Protein AF-A0A439U2Y3-F1 (afdb_monomer_lite)

pLDDT: mean 81.72, std 17.44, range [38.12, 98.19]

Radius of gyration: 26.39 Å; chains: 1; bounding box: 68×28×81 Å

Foldseek 3Di:
DVVVVVVVVVVVVVVVVVVVVVVVVVVVVVVVVVVVVVVVVVVVVVVVVVVVLVVVCVVCVVVVNNVPHDDPVVVLLVVLDDDDDDDDPDDDPVVVVVVVLVVQVSDACRPPHPDHDDPDDDVPDPDPPDPPPDDDDDDD

Secondary structure (DSSP, 8-state):
-HHHHHHHHHHHHHHHHHHHHHHHHHHHHHHHHHHHHHHHHHHHHHHHHHHHHHHHHHHHHHHT-GGG---HHHHHHHHT-SPPPPPPS---HHHHHHHHHHHHHHSTTSTT-SSPPTTPPPTT----------------

Sequence (140 aa):
EAARSEARAD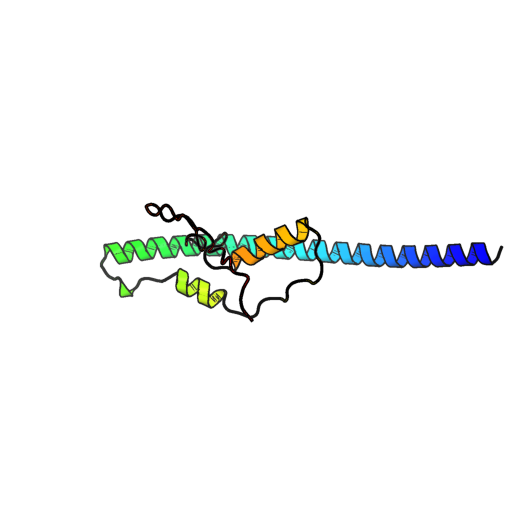IAVLGDEIKAKAALLGERWRSARRLVQLLRQELFEADALARTVATANGLFDAAGVAELKINLTTTRRAAMAGPRAAAPARLSRPALQADRLLLSFLSPGGALDPRPALGAPVDGVKSKFIPAITPFGERG

Structure (mmCIF, N/CA/C/O backbone):
data_AF-A0A439U2Y3-F1
#
_entry.id   AF-A0A439U2Y3-F1
#
loop_
_atom_site.group_PDB
_atom_site.id
_atom_site.type_symbol
_atom_site.label_atom_id
_atom_site.label_alt_id
_atom_site.label_comp_id
_atom_site.label_asym_id
_atom_site.label_entity_id
_atom_site.label_seq_id
_atom_site.pdbx_PDB_ins_code
_atom_site.Cartn_x
_atom_site.Cartn_y
_atom_site.Cartn_z
_atom_site.occupancy
_atom_site.B_iso_or_equiv
_atom_site.auth_seq_id
_atom_site.auth_comp_id
_atom_site.auth_asym_id
_atom_site.auth_atom_id
_atom_site.pdbx_PDB_model_num
ATOM 1 N N . GLU A 1 1 ? 29.593 0.440 -49.651 1.00 68.81 1 GLU A N 1
ATOM 2 C CA . GLU A 1 1 ? 28.114 0.506 -49.687 1.00 68.81 1 GLU A CA 1
ATOM 3 C C . GLU A 1 1 ? 27.471 -0.527 -48.761 1.00 68.81 1 GLU A C 1
ATOM 5 O O . GLU A 1 1 ? 26.703 -0.126 -47.896 1.00 68.81 1 GLU A O 1
ATOM 10 N N . ALA A 1 2 ? 27.896 -1.799 -48.819 1.00 73.75 2 ALA A N 1
ATOM 11 C CA . ALA A 1 2 ? 27.460 -2.874 -47.912 1.00 73.75 2 ALA A CA 1
ATOM 12 C C . ALA A 1 2 ? 27.537 -2.525 -46.407 1.00 73.75 2 ALA A C 1
ATOM 14 O O . ALA A 1 2 ? 26.517 -2.572 -45.731 1.00 73.75 2 ALA A O 1
ATOM 15 N N . ALA 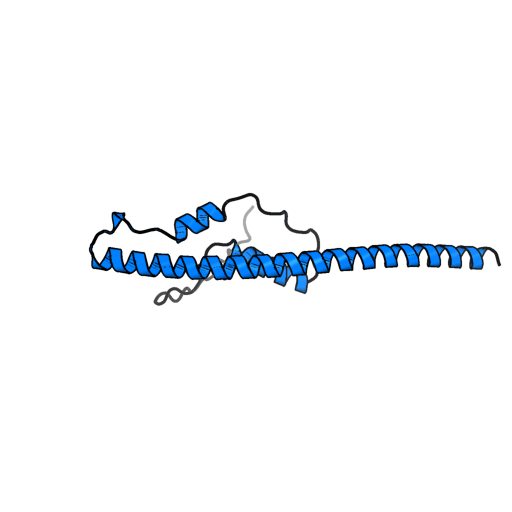A 1 3 ? 28.681 -2.038 -45.906 1.00 74.00 3 ALA A N 1
ATOM 16 C CA . ALA A 1 3 ? 28.841 -1.677 -44.485 1.00 74.00 3 ALA A CA 1
ATOM 17 C C . ALA A 1 3 ? 27.890 -0.557 -43.999 1.00 74.00 3 ALA A C 1
ATOM 19 O O . ALA A 1 3 ? 27.503 -0.512 -42.837 1.00 74.00 3 ALA A O 1
ATOM 20 N N . ARG A 1 4 ? 27.476 0.360 -44.890 1.00 76.12 4 ARG A N 1
ATOM 21 C CA . ARG A 1 4 ? 26.475 1.394 -44.558 1.00 76.12 4 ARG A CA 1
ATOM 22 C C . ARG A 1 4 ? 25.054 0.827 -44.550 1.00 76.12 4 ARG A C 1
ATOM 24 O O . ARG A 1 4 ? 24.206 1.357 -43.842 1.00 76.12 4 ARG A O 1
ATOM 31 N N . SER A 1 5 ? 24.791 -0.204 -45.352 1.00 75.56 5 SER A N 1
ATOM 32 C CA . SER A 1 5 ? 23.510 -0.914 -45.370 1.00 75.56 5 SER A CA 1
ATOM 33 C C . SER A 1 5 ? 23.339 -1.780 -44.123 1.00 75.56 5 SER A C 1
ATOM 35 O O . SER A 1 5 ? 22.271 -1.767 -43.523 1.00 75.56 5 SER A O 1
ATOM 37 N N . GLU A 1 6 ? 24.400 -2.467 -43.705 1.00 78.44 6 GLU A N 1
ATOM 38 C CA . GLU A 1 6 ? 24.446 -3.271 -42.479 1.00 78.44 6 GLU A CA 1
ATOM 39 C C . GLU A 1 6 ? 24.212 -2.402 -41.235 1.00 78.44 6 GLU A C 1
ATOM 41 O O . GLU A 1 6 ? 23.253 -2.622 -40.504 1.00 78.44 6 GLU A O 1
ATOM 46 N N . ALA A 1 7 ? 24.949 -1.293 -41.099 1.00 86.06 7 ALA A N 1
ATOM 47 C CA . ALA A 1 7 ? 24.745 -0.353 -39.994 1.00 86.06 7 ALA A CA 1
ATOM 48 C C . ALA A 1 7 ? 23.317 0.233 -39.937 1.00 86.06 7 ALA A C 1
ATOM 50 O O . ALA A 1 7 ? 22.798 0.526 -38.862 1.00 86.06 7 ALA A O 1
ATOM 51 N N . ARG A 1 8 ? 22.653 0.420 -41.088 1.00 86.50 8 ARG A N 1
ATOM 52 C CA . ARG A 1 8 ? 21.248 0.865 -41.134 1.00 86.50 8 ARG A CA 1
ATOM 53 C C . ARG A 1 8 ? 20.283 -0.227 -40.677 1.00 86.50 8 ARG A C 1
ATOM 55 O O . ARG A 1 8 ? 19.297 0.101 -40.019 1.00 86.50 8 ARG A O 1
ATOM 62 N N . ALA A 1 9 ? 20.554 -1.485 -41.017 1.00 88.94 9 ALA A N 1
ATOM 63 C CA . ALA A 1 9 ? 19.757 -2.620 -40.567 1.00 88.94 9 ALA A CA 1
ATOM 64 C C . ALA A 1 9 ? 19.857 -2.791 -39.042 1.00 88.94 9 ALA A C 1
ATOM 66 O O . ALA A 1 9 ? 18.826 -2.897 -38.381 1.00 88.94 9 ALA A O 1
ATOM 67 N N . ASP A 1 10 ? 21.060 -2.684 -38.475 1.00 91.44 10 ASP A N 1
ATOM 68 C CA . ASP A 1 10 ? 21.276 -2.769 -37.023 1.00 91.44 10 ASP A CA 1
ATOM 69 C C . ASP A 1 10 ? 20.527 -1.667 -36.260 1.00 91.44 10 ASP A C 1
ATOM 71 O O . ASP A 1 10 ? 19.889 -1.915 -35.235 1.00 91.44 10 ASP A O 1
ATOM 75 N N . ILE A 1 11 ? 20.540 -0.438 -36.789 1.00 92.69 11 ILE A N 1
ATOM 76 C CA . ILE A 1 11 ? 19.787 0.686 -36.213 1.00 92.69 11 ILE A CA 1
ATOM 77 C C . ILE A 1 11 ? 18.276 0.436 -36.279 1.00 92.69 11 ILE A C 1
ATOM 79 O O . ILE A 1 11 ? 17.560 0.785 -35.338 1.00 92.69 11 ILE A O 1
ATOM 83 N N . ALA A 1 12 ? 17.775 -0.158 -37.366 1.00 93.25 12 ALA A N 1
ATOM 84 C CA . ALA A 1 12 ? 16.357 -0.485 -37.494 1.00 93.25 12 ALA A CA 1
ATOM 85 C C . ALA A 1 12 ? 15.927 -1.531 -36.453 1.00 93.25 12 ALA A C 1
ATOM 87 O O . ALA A 1 12 ? 14.930 -1.318 -35.760 1.00 93.25 12 ALA A O 1
ATOM 88 N N . VAL A 1 13 ? 16.724 -2.591 -36.271 1.00 95.25 13 VAL A N 1
ATOM 89 C CA . VAL A 1 13 ? 16.490 -3.623 -35.246 1.00 95.25 13 VAL A CA 1
ATOM 90 C C . VAL A 1 13 ? 16.492 -3.008 -33.846 1.00 95.25 13 VAL A C 1
ATOM 92 O O . VAL A 1 13 ? 15.545 -3.208 -33.084 1.00 95.25 13 VAL A O 1
ATOM 95 N N . LEU A 1 14 ? 17.491 -2.177 -33.526 1.00 95.88 14 LEU A N 1
ATOM 96 C CA . LEU A 1 14 ? 17.536 -1.451 -32.256 1.00 95.88 14 LEU A CA 1
ATOM 97 C C . LEU A 1 14 ? 16.291 -0.571 -32.062 1.00 95.88 14 LEU A C 1
ATOM 99 O O . LEU A 1 14 ? 15.726 -0.513 -30.969 1.00 95.88 14 LEU A O 1
ATOM 103 N N . GLY A 1 15 ? 15.842 0.109 -33.118 1.00 95.38 15 GLY A N 1
ATOM 104 C CA . GLY A 1 15 ? 14.632 0.923 -33.096 1.00 95.38 15 GLY A CA 1
ATOM 105 C C . GLY A 1 15 ? 13.392 0.115 -32.715 1.00 95.38 15 GLY A C 1
ATOM 106 O O . GLY A 1 15 ? 12.607 0.555 -31.871 1.00 95.38 15 GLY A O 1
ATOM 107 N N . ASP A 1 16 ? 13.227 -1.074 -33.286 1.00 96.50 16 ASP A N 1
ATOM 108 C CA . ASP A 1 16 ? 12.085 -1.943 -33.003 1.00 96.50 16 ASP A CA 1
ATOM 109 C C . ASP A 1 16 ? 12.152 -2.559 -31.599 1.00 96.50 16 ASP A C 1
ATOM 111 O O . ASP A 1 16 ? 11.139 -2.588 -30.892 1.00 96.50 16 ASP A O 1
ATOM 115 N N . GLU A 1 17 ? 13.344 -2.924 -31.119 1.00 97.12 17 GLU A N 1
ATOM 116 C CA . GLU A 1 17 ? 13.538 -3.331 -29.724 1.00 97.12 17 GLU A CA 1
ATOM 117 C C . GLU A 1 17 ? 13.155 -2.224 -28.734 1.00 97.12 17 GLU A C 1
ATOM 119 O O . GLU A 1 17 ? 12.504 -2.478 -27.714 1.00 97.12 17 GLU A O 1
ATOM 124 N N . ILE A 1 18 ? 13.553 -0.979 -29.010 1.00 97.50 18 ILE A N 1
ATOM 125 C CA . ILE A 1 18 ? 13.232 0.164 -28.151 1.00 97.50 18 ILE A CA 1
ATOM 126 C C . ILE A 1 18 ? 11.730 0.459 -28.178 1.00 97.50 18 ILE A C 1
ATOM 128 O O . ILE A 1 18 ? 11.151 0.713 -27.118 1.00 97.50 18 ILE A O 1
ATOM 132 N N . LYS A 1 19 ? 11.064 0.350 -29.336 1.00 97.06 19 LYS A N 1
ATOM 133 C CA . LYS A 1 19 ? 9.595 0.455 -29.422 1.00 97.06 19 LYS A CA 1
ATOM 134 C C . LYS A 1 19 ? 8.906 -0.618 -28.580 1.00 97.06 19 LYS A C 1
ATOM 136 O O . LYS A 1 19 ? 7.988 -0.293 -27.827 1.00 97.06 19 LYS A O 1
ATOM 141 N N . ALA A 1 20 ? 9.365 -1.868 -28.648 1.00 97.31 20 ALA A N 1
ATOM 142 C CA . ALA A 1 20 ? 8.814 -2.955 -27.842 1.00 97.31 20 ALA A CA 1
ATOM 143 C C . ALA A 1 20 ? 8.994 -2.694 -26.334 1.00 97.31 20 ALA A C 1
ATOM 145 O O . ALA A 1 20 ? 8.050 -2.838 -25.552 1.00 97.31 20 ALA A O 1
ATOM 146 N N . LYS A 1 21 ? 10.178 -2.221 -25.917 1.00 97.50 21 LYS A N 1
ATOM 147 C CA . LYS A 1 21 ? 10.446 -1.815 -24.524 1.00 97.50 21 LYS A CA 1
ATOM 148 C C . LYS A 1 21 ? 9.560 -0.644 -24.083 1.00 97.50 21 LYS A C 1
ATOM 150 O O . LYS A 1 21 ? 9.066 -0.652 -22.956 1.00 97.50 21 LYS A O 1
ATOM 155 N N . ALA A 1 22 ? 9.313 0.334 -24.954 1.00 97.44 22 ALA A N 1
ATOM 156 C CA . ALA A 1 22 ? 8.426 1.463 -24.671 1.00 97.44 22 ALA A CA 1
ATOM 157 C C . ALA A 1 22 ? 6.959 1.026 -24.514 1.00 97.44 22 ALA A C 1
ATOM 159 O O . ALA A 1 22 ? 6.279 1.473 -23.588 1.00 97.44 22 ALA A O 1
ATOM 160 N N . ALA A 1 23 ? 6.482 0.105 -25.356 1.00 97.75 23 ALA A N 1
ATOM 161 C CA . ALA A 1 23 ? 5.149 -0.478 -25.218 1.00 97.75 23 ALA A CA 1
ATOM 162 C C . ALA A 1 23 ? 5.000 -1.210 -23.873 1.00 97.75 23 ALA A C 1
ATOM 164 O O . ALA A 1 23 ? 4.043 -0.969 -23.133 1.00 97.75 23 ALA A O 1
ATOM 165 N N . LEU A 1 24 ? 5.999 -2.021 -23.505 1.00 97.94 24 LEU A N 1
ATOM 166 C CA . LEU A 1 24 ? 6.035 -2.700 -22.211 1.00 97.94 24 LEU A CA 1
ATOM 167 C C . LEU A 1 24 ? 6.049 -1.705 -21.039 1.00 97.94 24 LEU A C 1
ATOM 169 O O . LEU A 1 24 ? 5.358 -1.921 -20.045 1.00 97.94 24 LEU A O 1
ATOM 173 N N . LEU A 1 25 ? 6.787 -0.598 -21.141 1.00 97.00 25 LEU A N 1
ATOM 174 C CA . LEU A 1 25 ? 6.770 0.461 -20.128 1.00 97.00 25 LEU A CA 1
ATOM 175 C C . LEU A 1 25 ? 5.364 1.060 -19.958 1.00 97.00 25 LEU A C 1
ATOM 177 O O . LEU A 1 25 ? 4.904 1.238 -18.828 1.00 97.00 25 LEU A O 1
ATOM 181 N N . GLY A 1 26 ? 4.649 1.292 -21.062 1.00 97.31 26 GLY A N 1
ATOM 182 C CA . GLY A 1 26 ? 3.256 1.743 -21.039 1.00 97.31 26 GLY A CA 1
ATOM 183 C C . GLY A 1 26 ? 2.319 0.771 -20.309 1.00 97.31 26 GLY A C 1
ATOM 184 O O . GLY A 1 26 ? 1.503 1.202 -19.489 1.00 97.31 26 GLY A O 1
ATOM 185 N N . GLU A 1 27 ? 2.466 -0.538 -20.539 1.00 98.19 27 GLU A N 1
ATOM 186 C CA . GLU A 1 27 ? 1.733 -1.585 -19.803 1.00 98.19 27 GLU A CA 1
ATOM 187 C C . GLU A 1 27 ? 2.017 -1.533 -18.295 1.00 98.19 27 GLU A C 1
ATOM 189 O O . GLU A 1 27 ? 1.104 -1.616 -17.460 1.00 98.19 27 GLU A O 1
ATOM 194 N N . ARG A 1 28 ? 3.289 -1.341 -17.921 1.00 96.94 28 ARG A N 1
ATOM 195 C CA . ARG A 1 28 ? 3.698 -1.226 -16.515 1.00 96.94 28 ARG A CA 1
ATOM 196 C C . ARG A 1 28 ? 3.098 0.011 -15.851 1.00 96.94 28 ARG A C 1
ATOM 198 O O . ARG A 1 28 ? 2.610 -0.098 -14.727 1.00 96.94 28 ARG A O 1
ATOM 205 N N . TRP A 1 29 ? 3.048 1.153 -16.534 1.00 96.50 29 TRP A N 1
ATOM 206 C CA . TRP A 1 29 ? 2.413 2.364 -16.001 1.00 96.50 29 TRP A CA 1
ATOM 207 C C . TRP A 1 29 ? 0.901 2.227 -15.833 1.00 96.50 29 TRP A C 1
ATOM 209 O O . TRP A 1 29 ? 0.364 2.644 -14.806 1.00 96.50 29 TRP A O 1
ATOM 219 N N . ARG A 1 30 ? 0.203 1.591 -16.781 1.00 97.94 30 ARG A N 1
ATOM 220 C CA . ARG A 1 30 ? -1.235 1.304 -16.634 1.00 97.94 30 ARG A CA 1
ATOM 221 C C . ARG A 1 30 ? -1.512 0.369 -15.460 1.00 97.94 30 ARG A C 1
ATOM 223 O O . ARG A 1 30 ? -2.429 0.624 -14.678 1.00 97.94 30 ARG A O 1
ATOM 230 N N . SER A 1 31 ? -0.673 -0.648 -15.281 1.00 97.75 31 SER A N 1
ATOM 231 C CA . SER A 1 31 ? -0.744 -1.550 -14.128 1.00 97.75 31 SER A CA 1
ATOM 232 C C . SER A 1 31 ? -0.518 -0.809 -12.807 1.00 97.75 31 SER A C 1
ATOM 234 O O . SER A 1 31 ? -1.314 -0.959 -11.881 1.00 97.75 31 SER A O 1
ATOM 236 N N . ALA A 1 32 ? 0.513 0.039 -12.734 1.00 94.69 32 ALA A N 1
ATOM 237 C CA . ALA A 1 32 ? 0.802 0.851 -11.555 1.00 94.69 32 ALA A CA 1
ATOM 238 C C . ALA A 1 32 ? -0.358 1.799 -11.220 1.00 94.69 32 ALA A C 1
ATOM 240 O O . ALA A 1 32 ? -0.806 1.834 -10.077 1.00 94.69 32 ALA A O 1
ATOM 241 N N . ARG A 1 33 ? -0.914 2.500 -12.219 1.00 96.19 33 ARG A N 1
ATOM 242 C CA . ARG A 1 33 ? -2.100 3.352 -12.043 1.00 96.19 33 ARG A CA 1
ATOM 243 C C . ARG A 1 33 ? -3.259 2.570 -11.426 1.00 96.19 33 ARG A C 1
ATOM 245 O O . ARG A 1 33 ? -3.864 3.056 -10.476 1.00 96.19 33 ARG A O 1
ATOM 252 N N . ARG A 1 34 ? -3.567 1.377 -11.946 1.00 98.06 34 ARG A N 1
ATOM 253 C CA . ARG A 1 34 ? -4.646 0.527 -11.418 1.00 98.06 34 ARG A CA 1
ATOM 254 C C . ARG A 1 34 ? -4.403 0.158 -9.953 1.00 98.06 34 ARG A C 1
ATOM 256 O O . ARG A 1 34 ? -5.297 0.337 -9.134 1.00 98.06 34 ARG A O 1
ATOM 263 N N . LEU A 1 35 ? -3.200 -0.315 -9.626 1.00 95.88 35 LEU A N 1
ATOM 264 C CA . LEU A 1 35 ? -2.841 -0.718 -8.262 1.00 95.88 35 LEU A CA 1
ATOM 265 C C . LEU A 1 35 ? -2.903 0.451 -7.276 1.00 95.88 35 LEU A C 1
ATOM 267 O O . LEU A 1 35 ? -3.396 0.278 -6.169 1.00 95.88 35 LEU A O 1
ATOM 271 N N . VAL A 1 36 ? -2.466 1.644 -7.684 1.00 93.69 36 VAL A N 1
ATOM 272 C CA . VAL A 1 36 ? -2.561 2.847 -6.846 1.00 93.69 36 VAL A CA 1
ATOM 273 C C . VAL A 1 36 ? -4.016 3.202 -6.548 1.00 93.69 36 VAL A C 1
ATOM 275 O O . VAL A 1 36 ? -4.328 3.540 -5.412 1.00 93.69 36 VAL A O 1
ATOM 278 N N . GLN A 1 37 ? -4.918 3.120 -7.530 1.00 97.31 37 GLN A N 1
ATOM 279 C CA . GLN A 1 37 ? -6.334 3.425 -7.290 1.00 97.31 37 GLN A CA 1
ATOM 280 C C . GLN A 1 37 ? -6.995 2.398 -6.368 1.00 97.31 37 GLN A C 1
ATOM 282 O O . GLN A 1 37 ? -7.717 2.791 -5.459 1.00 97.31 37 GLN A O 1
ATOM 287 N N . LEU A 1 38 ? -6.693 1.109 -6.551 1.00 97.06 38 LEU A N 1
ATOM 288 C CA . LEU A 1 38 ? -7.170 0.056 -5.651 1.00 97.06 38 LEU A CA 1
ATOM 289 C C . LEU A 1 38 ? -6.660 0.276 -4.225 1.00 97.06 38 LEU A C 1
ATOM 291 O O . LEU A 1 38 ? -7.456 0.331 -3.298 1.00 97.06 38 LEU A O 1
ATOM 295 N N . LEU A 1 39 ? -5.353 0.504 -4.057 1.00 93.12 39 LEU A N 1
ATOM 296 C CA . LEU A 1 39 ? -4.767 0.783 -2.747 1.00 93.12 39 LEU A CA 1
ATOM 297 C C . LEU A 1 39 ? -5.435 1.988 -2.073 1.00 93.12 39 LEU A C 1
ATOM 299 O O . LEU A 1 39 ? -5.736 1.934 -0.889 1.00 93.12 39 LEU A O 1
ATOM 303 N N . ARG A 1 40 ? -5.686 3.075 -2.812 1.00 92.12 40 ARG A N 1
ATOM 304 C CA . ARG A 1 40 ? -6.357 4.259 -2.255 1.00 92.12 40 ARG A CA 1
ATOM 305 C C . ARG A 1 40 ? -7.756 3.939 -1.734 1.00 92.12 40 ARG A C 1
ATOM 307 O O . ARG A 1 40 ? -8.086 4.399 -0.648 1.00 92.12 40 ARG A O 1
ATOM 314 N N . GLN A 1 41 ? -8.543 3.170 -2.486 1.00 96.25 41 GLN A N 1
ATOM 315 C CA . GLN A 1 41 ? -9.888 2.776 -2.068 1.00 96.25 41 GLN A CA 1
A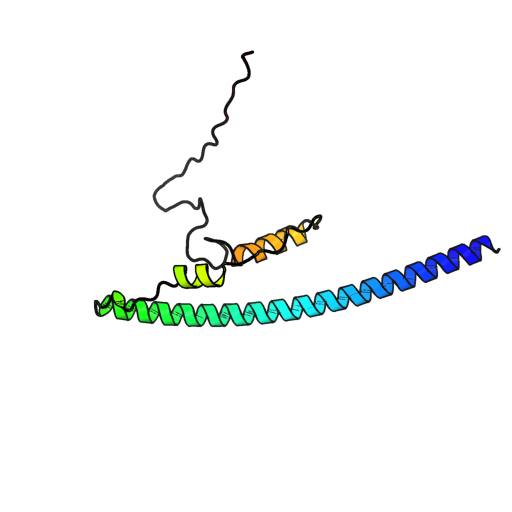TOM 316 C C . GLN A 1 41 ? -9.847 1.944 -0.780 1.00 96.25 41 GLN A C 1
ATOM 318 O O . GLN A 1 41 ? -10.492 2.310 0.198 1.00 96.25 41 GLN A O 1
ATOM 323 N N . GLU A 1 42 ? -9.012 0.902 -0.748 1.00 94.31 42 GLU A N 1
ATOM 324 C CA . GLU A 1 42 ? -8.846 0.032 0.426 1.00 94.31 42 GLU A CA 1
ATOM 325 C C . GLU A 1 42 ? -8.419 0.820 1.671 1.00 94.31 42 GLU A C 1
ATOM 327 O O . GLU A 1 42 ? -8.934 0.607 2.767 1.00 94.31 42 GLU A O 1
ATOM 332 N N . LEU A 1 43 ? -7.498 1.778 1.515 1.00 90.62 43 LEU A N 1
ATOM 333 C CA . LEU A 1 43 ? -7.051 2.618 2.625 1.00 90.62 43 LEU A CA 1
ATOM 334 C C . LEU A 1 43 ? -8.158 3.541 3.150 1.00 90.62 43 LEU A C 1
ATOM 336 O O . LEU A 1 43 ? -8.235 3.746 4.361 1.00 90.62 43 LEU A O 1
ATOM 340 N N . PHE A 1 44 ? -9.013 4.083 2.278 1.00 91.62 44 PHE A N 1
ATOM 341 C CA . PHE A 1 44 ? -10.147 4.909 2.702 1.00 91.62 44 PHE A CA 1
ATOM 342 C C . PHE A 1 44 ? -11.212 4.097 3.439 1.00 91.62 44 PHE A C 1
ATOM 344 O O . PHE A 1 44 ? -11.717 4.542 4.470 1.00 91.62 44 PHE A O 1
ATOM 351 N N . GLU A 1 45 ? -11.532 2.902 2.949 1.00 95.06 45 GLU A N 1
ATOM 352 C CA . GLU A 1 45 ? -12.491 2.013 3.606 1.00 95.06 45 GLU A CA 1
ATOM 353 C C . GLU A 1 45 ? -11.961 1.512 4.953 1.00 95.06 45 GLU A C 1
ATOM 355 O O . GLU A 1 45 ? -12.675 1.563 5.957 1.00 95.06 45 GLU A O 1
ATOM 360 N N . ALA A 1 46 ? -10.686 1.119 5.017 1.00 92.06 46 ALA A N 1
ATOM 361 C CA . ALA A 1 46 ? -10.045 0.704 6.260 1.00 92.06 46 ALA A CA 1
ATOM 362 C C . ALA A 1 46 ? -10.034 1.824 7.315 1.00 92.06 46 ALA A C 1
ATOM 364 O O . ALA A 1 46 ? -10.289 1.565 8.490 1.00 92.06 46 ALA A O 1
ATOM 365 N N . ASP A 1 47 ? -9.771 3.068 6.909 1.00 90.81 47 ASP A N 1
ATOM 366 C CA . ASP A 1 47 ? -9.813 4.244 7.786 1.00 90.81 47 ASP A CA 1
ATOM 367 C C . ASP A 1 47 ? -11.237 4.540 8.295 1.00 90.81 47 ASP A C 1
ATOM 369 O O . ASP A 1 47 ? -11.438 4.791 9.488 1.00 90.81 47 ASP A O 1
ATOM 373 N N . ALA A 1 48 ? -12.250 4.434 7.429 1.00 94.31 48 ALA A N 1
ATOM 374 C CA . ALA A 1 48 ? -13.648 4.562 7.836 1.00 94.31 48 ALA A CA 1
ATOM 375 C C . ALA A 1 48 ? -14.041 3.493 8.871 1.00 94.31 48 ALA A C 1
ATOM 377 O O . ALA A 1 48 ? -14.587 3.833 9.923 1.00 94.31 48 ALA A O 1
ATOM 378 N N . LEU A 1 49 ? -13.690 2.227 8.625 1.00 94.62 49 LEU A N 1
ATOM 379 C CA . LEU A 1 49 ? -13.938 1.124 9.557 1.00 94.62 49 LEU A CA 1
ATOM 380 C C . LEU A 1 49 ? -13.188 1.310 10.881 1.00 94.62 49 LEU A C 1
ATOM 382 O O . LEU A 1 49 ? -13.758 1.089 11.951 1.00 94.62 49 LEU A O 1
ATOM 386 N N . ALA A 1 50 ? -11.931 1.757 10.834 1.00 92.81 50 ALA A N 1
ATOM 387 C CA . ALA A 1 50 ? -11.136 2.018 12.030 1.00 92.81 50 ALA A CA 1
ATOM 388 C C . ALA A 1 50 ? -11.788 3.084 12.923 1.00 92.81 50 ALA A C 1
ATOM 390 O O . ALA A 1 50 ? -11.848 2.900 14.140 1.00 92.81 50 ALA A O 1
ATOM 391 N N . ARG A 1 51 ? -12.334 4.159 12.335 1.00 92.69 51 ARG A N 1
ATOM 392 C CA . ARG A 1 51 ? -13.098 5.168 13.083 1.00 92.69 51 ARG A CA 1
ATOM 393 C C . ARG A 1 51 ? -14.353 4.588 13.724 1.00 92.69 51 ARG A C 1
ATOM 395 O O . ARG A 1 51 ? -14.582 4.842 14.902 1.00 92.69 51 ARG A O 1
ATOM 402 N N . THR A 1 52 ? -15.130 3.782 13.000 1.00 96.31 52 THR A N 1
ATOM 403 C CA . THR A 1 52 ? -16.328 3.129 13.554 1.00 96.31 52 THR A CA 1
ATOM 404 C C . THR A 1 52 ? -15.987 2.250 14.757 1.00 96.31 52 THR A C 1
ATOM 406 O O . THR A 1 52 ? -16.642 2.341 15.795 1.00 96.31 52 THR A O 1
ATOM 409 N N . VAL A 1 53 ? -14.926 1.443 14.657 1.00 95.19 53 VAL A N 1
ATOM 410 C CA . VAL A 1 53 ? -14.463 0.605 15.773 1.00 95.19 53 VAL A CA 1
ATOM 411 C C . VAL A 1 53 ? -13.955 1.458 16.937 1.00 95.19 53 VAL A C 1
ATOM 413 O O . VAL A 1 53 ? -14.232 1.137 18.090 1.00 95.19 53 VAL A O 1
ATOM 416 N N . ALA A 1 54 ? -13.252 2.562 16.669 1.00 93.44 54 ALA A N 1
ATOM 417 C CA . ALA A 1 54 ? -12.802 3.477 17.716 1.00 93.44 54 ALA A CA 1
ATOM 418 C C . ALA A 1 54 ? -13.984 4.107 18.473 1.00 93.44 54 ALA A C 1
ATOM 420 O O . ALA A 1 54 ? -13.959 4.163 19.702 1.00 93.44 54 ALA A O 1
ATOM 421 N N . THR A 1 55 ? -15.043 4.513 17.764 1.00 96.00 55 THR A N 1
ATOM 422 C CA . THR A 1 55 ? -16.285 4.995 18.382 1.00 96.00 55 THR A CA 1
ATOM 423 C C . THR A 1 55 ? -16.930 3.918 19.254 1.00 96.00 55 THR A C 1
ATOM 425 O O . THR A 1 55 ? -17.268 4.197 20.401 1.00 96.00 55 THR A O 1
ATOM 428 N N . ALA A 1 56 ? -17.052 2.682 18.757 1.00 96.44 5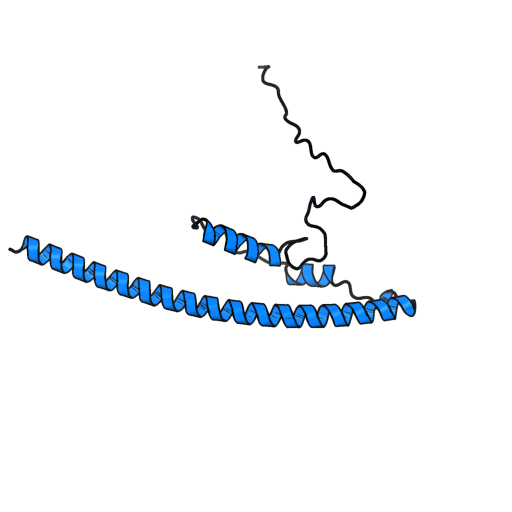6 ALA A N 1
ATOM 429 C CA . ALA A 1 56 ? -17.605 1.570 19.533 1.00 96.44 56 ALA A CA 1
ATOM 430 C C . ALA A 1 56 ? -16.775 1.272 20.794 1.00 96.44 56 ALA A C 1
ATOM 432 O O . ALA A 1 56 ? -17.334 1.136 21.878 1.00 96.44 56 ALA A O 1
ATOM 433 N N . ASN A 1 57 ? -15.444 1.265 20.682 1.00 95.81 57 ASN A N 1
ATOM 434 C CA . ASN A 1 57 ? -14.549 1.107 21.828 1.00 95.81 57 ASN A CA 1
ATOM 435 C C . ASN A 1 57 ? -14.764 2.201 22.887 1.00 95.81 57 ASN A C 1
ATOM 437 O O . ASN A 1 57 ? -14.756 1.892 24.074 1.00 95.81 57 ASN A O 1
ATOM 441 N N . GLY A 1 58 ? -14.994 3.452 22.473 1.00 94.00 58 GLY A N 1
ATOM 442 C CA . GLY A 1 58 ? -15.325 4.542 23.395 1.00 94.00 58 GLY A CA 1
ATOM 443 C C . GLY A 1 58 ? -16.661 4.337 24.120 1.00 94.00 58 GLY A C 1
ATOM 444 O O . GLY A 1 58 ? -16.771 4.654 25.302 1.00 94.00 58 GLY A O 1
ATOM 445 N N . LEU A 1 59 ? -17.663 3.754 23.450 1.00 96.81 59 LEU A N 1
ATOM 446 C CA . LEU A 1 59 ? -18.930 3.375 24.088 1.00 96.81 59 LEU A CA 1
ATOM 447 C C . LEU A 1 59 ? -18.740 2.230 25.091 1.00 96.81 59 LEU A C 1
ATOM 449 O O . LEU A 1 59 ? -19.314 2.272 26.177 1.00 96.81 59 LEU A O 1
ATOM 453 N N . PHE A 1 60 ? -17.912 1.238 24.759 1.00 96.62 60 PHE A N 1
ATOM 454 C CA . PHE A 1 60 ? -17.568 0.153 25.680 1.00 96.62 60 PHE A CA 1
ATOM 455 C C . PHE A 1 60 ? -16.832 0.664 26.919 1.00 96.62 60 PHE A C 1
ATOM 457 O O . PHE A 1 60 ? -17.141 0.231 28.026 1.00 96.62 60 PHE A O 1
ATOM 464 N N . ASP A 1 61 ? -15.924 1.629 26.747 1.00 94.88 61 ASP A N 1
ATOM 465 C CA . ASP A 1 61 ? -15.250 2.301 27.860 1.00 94.88 61 ASP A CA 1
ATOM 466 C C . ASP A 1 61 ? -16.253 3.029 28.768 1.00 94.88 61 ASP A C 1
ATOM 468 O O . ASP A 1 61 ? -16.205 2.873 29.987 1.00 94.88 61 ASP A O 1
ATOM 472 N N . ALA A 1 62 ? -17.208 3.765 28.190 1.00 95.94 62 ALA A N 1
ATOM 473 C CA . ALA A 1 62 ? -18.242 4.469 28.953 1.00 95.94 62 ALA A CA 1
ATOM 474 C C . ALA A 1 62 ? -19.198 3.521 29.702 1.00 95.94 62 ALA A C 1
ATOM 476 O O . ALA A 1 62 ? -19.695 3.866 30.772 1.00 95.94 62 ALA A O 1
ATOM 477 N N . ALA A 1 63 ? -19.446 2.331 29.153 1.00 96.25 63 ALA A N 1
ATOM 478 C CA . ALA A 1 63 ? -20.286 1.301 29.760 1.00 96.25 63 ALA A CA 1
ATOM 479 C C . ALA A 1 63 ? -19.521 0.352 30.708 1.00 96.25 63 ALA A C 1
ATOM 481 O O . ALA A 1 63 ? -20.141 -0.507 31.331 1.00 96.25 63 ALA A O 1
ATOM 482 N N . GLY A 1 64 ? -18.195 0.489 30.830 1.00 95.81 64 GLY A N 1
ATOM 483 C CA . GLY A 1 64 ? -17.362 -0.349 31.700 1.00 95.81 64 GLY A CA 1
ATOM 484 C C . GLY A 1 64 ? -17.143 -1.786 31.208 1.00 95.81 64 GLY A C 1
ATOM 485 O O . GLY A 1 64 ? -16.691 -2.621 31.986 1.00 95.81 64 GLY A O 1
ATOM 486 N N . VAL A 1 65 ? -17.433 -2.078 29.936 1.00 95.38 65 VAL A N 1
ATOM 487 C CA . VAL A 1 65 ? -17.348 -3.421 29.320 1.00 95.38 65 VAL A CA 1
ATOM 488 C C . VAL A 1 65 ? -16.082 -3.560 28.469 1.00 95.38 65 VAL A C 1
ATOM 490 O O . VAL A 1 65 ? -16.111 -3.691 27.243 1.00 95.38 65 VAL A O 1
ATOM 493 N N . ALA A 1 66 ? -14.924 -3.465 29.125 1.00 90.06 66 ALA A N 1
ATOM 494 C CA . ALA A 1 66 ? -13.619 -3.431 28.461 1.00 90.06 66 ALA A CA 1
ATOM 495 C C . ALA A 1 66 ? -13.289 -4.712 27.667 1.00 90.06 66 ALA A C 1
ATOM 497 O O . ALA A 1 66 ? -12.495 -4.668 26.726 1.00 90.06 66 ALA A O 1
ATOM 498 N N . GLU A 1 67 ? -13.899 -5.843 28.013 1.00 92.50 67 GLU A N 1
ATOM 499 C CA . GLU A 1 67 ? -13.740 -7.137 27.350 1.00 92.50 67 GLU A CA 1
ATOM 500 C C . GLU A 1 67 ? -14.260 -7.158 25.906 1.00 92.50 67 GLU A C 1
ATOM 502 O O . GLU A 1 67 ? -13.796 -7.967 25.104 1.00 92.50 67 GLU A O 1
ATOM 507 N N . LEU A 1 68 ? -15.173 -6.249 25.549 1.00 94.12 68 LEU A N 1
ATOM 508 C CA . LEU A 1 68 ? -15.710 -6.130 24.189 1.00 94.12 68 LEU A CA 1
ATOM 509 C C . LEU A 1 68 ? -14.815 -5.295 23.262 1.00 94.12 68 LEU A C 1
ATOM 511 O O . LEU A 1 68 ? -15.079 -5.193 22.061 1.00 94.12 68 LEU A O 1
ATOM 515 N N . LYS A 1 69 ? -13.747 -4.687 23.793 1.00 94.69 69 LYS A N 1
ATOM 516 C CA . LYS A 1 69 ? -12.887 -3.786 23.026 1.00 94.69 69 LYS A CA 1
ATOM 517 C C . LYS A 1 69 ? -12.067 -4.525 21.985 1.00 94.69 69 LYS A C 1
ATOM 519 O O . LYS A 1 69 ? -11.384 -5.512 22.255 1.00 94.69 69 LYS A O 1
ATOM 524 N N . ILE A 1 70 ? -12.021 -3.939 20.796 1.00 93.44 70 ILE A N 1
ATOM 525 C CA . ILE A 1 70 ? -11.200 -4.435 19.698 1.00 93.44 70 ILE A CA 1
ATOM 526 C C . ILE A 1 70 ? -9.862 -3.699 19.672 1.00 93.44 70 ILE A C 1
ATOM 528 O O . ILE A 1 70 ? -9.802 -2.472 19.567 1.00 93.44 70 ILE A O 1
ATOM 532 N N . ASN A 1 71 ? -8.763 -4.456 19.708 1.00 90.69 71 ASN A N 1
ATOM 533 C CA . ASN A 1 71 ? -7.417 -3.908 19.573 1.00 90.69 71 ASN A CA 1
ATOM 534 C C . ASN A 1 71 ? -7.008 -3.788 18.094 1.00 90.69 71 ASN A C 1
ATOM 536 O O . ASN A 1 71 ? -6.447 -4.715 17.505 1.00 90.69 71 ASN A O 1
ATOM 540 N N . LEU A 1 72 ? -7.227 -2.603 17.521 1.00 87.69 72 LEU A N 1
ATOM 541 C CA . LEU A 1 72 ? -6.889 -2.283 16.128 1.00 87.69 72 LEU A CA 1
ATOM 542 C C . LEU A 1 72 ? -5.398 -2.478 15.794 1.00 87.69 72 LEU A C 1
ATOM 544 O O . LEU A 1 72 ? -5.059 -2.859 14.672 1.00 87.69 72 LEU A O 1
ATOM 548 N N . THR A 1 73 ? -4.499 -2.267 16.762 1.00 84.25 73 THR A N 1
ATOM 549 C CA . THR A 1 73 ? -3.051 -2.458 16.559 1.00 84.25 73 THR A CA 1
ATOM 550 C C . THR A 1 73 ? -2.724 -3.926 16.305 1.00 84.25 73 THR A C 1
ATOM 552 O O . THR A 1 73 ? -1.936 -4.246 15.411 1.00 84.25 73 THR A O 1
ATOM 555 N N . THR A 1 74 ? -3.332 -4.826 17.079 1.00 87.75 74 THR A N 1
ATOM 556 C CA . THR A 1 74 ? -3.151 -6.273 16.918 1.00 87.75 74 THR A CA 1
ATOM 557 C C . THR A 1 74 ? -3.730 -6.746 15.589 1.00 87.75 74 THR A C 1
ATOM 559 O O . THR A 1 74 ? -3.032 -7.445 14.853 1.00 87.75 74 THR A O 1
ATOM 562 N N . THR A 1 75 ? -4.937 -6.293 15.232 1.00 88.94 75 THR A N 1
ATOM 563 C CA . THR A 1 75 ? -5.579 -6.614 13.946 1.00 88.94 75 THR A CA 1
ATOM 564 C C . THR A 1 75 ? -4.695 -6.221 12.766 1.00 88.94 75 THR A C 1
ATOM 566 O O . THR A 1 75 ? -4.405 -7.048 11.903 1.00 88.94 75 THR A O 1
ATOM 569 N N . ARG A 1 76 ? -4.179 -4.983 12.755 1.00 85.62 76 ARG A N 1
ATOM 570 C CA . ARG A 1 76 ? -3.281 -4.519 11.691 1.00 85.62 76 ARG A CA 1
ATOM 571 C C . ARG A 1 76 ? -2.002 -5.346 11.622 1.00 85.62 76 ARG A C 1
ATOM 573 O O . ARG A 1 76 ? -1.576 -5.713 10.532 1.00 85.62 76 ARG A O 1
ATOM 580 N N . ARG A 1 77 ? -1.360 -5.616 12.763 1.00 83.44 77 ARG A N 1
ATOM 581 C CA . ARG A 1 77 ? -0.103 -6.379 12.795 1.00 83.44 77 ARG A CA 1
ATOM 582 C C . ARG A 1 77 ? -0.286 -7.766 12.187 1.00 83.44 77 ARG A C 1
ATOM 584 O O . ARG A 1 77 ? 0.569 -8.182 11.416 1.00 83.44 77 ARG A O 1
ATOM 591 N N . ALA A 1 78 ? -1.378 -8.445 12.529 1.00 87.62 78 ALA A N 1
ATOM 592 C CA . ALA A 1 78 ? -1.703 -9.749 11.966 1.00 87.62 78 ALA A CA 1
ATOM 593 C C . ALA A 1 78 ? -1.944 -9.661 10.450 1.00 87.62 78 ALA A C 1
ATOM 595 O O . ALA A 1 78 ? -1.373 -10.448 9.705 1.00 87.62 78 ALA A O 1
ATOM 596 N N . ALA A 1 79 ? -2.704 -8.661 9.990 1.00 87.75 79 ALA A N 1
ATOM 597 C CA . ALA A 1 79 ? -2.995 -8.468 8.567 1.00 87.75 79 ALA A CA 1
ATOM 598 C C . ALA A 1 79 ? -1.755 -8.114 7.724 1.00 87.75 79 ALA A C 1
ATOM 600 O O . ALA A 1 79 ? -1.666 -8.493 6.561 1.00 87.75 79 ALA A O 1
ATOM 601 N N . MET A 1 80 ? -0.792 -7.391 8.304 1.00 85.81 80 MET A N 1
ATOM 602 C CA . MET A 1 80 ? 0.443 -6.967 7.629 1.00 85.81 80 MET A CA 1
ATOM 603 C C . MET A 1 80 ? 1.603 -7.958 7.808 1.00 85.81 80 MET A C 1
ATOM 605 O O . MET A 1 80 ? 2.713 -7.704 7.332 1.00 85.81 80 MET A O 1
ATOM 609 N N . ALA A 1 81 ? 1.382 -9.064 8.522 1.00 82.69 81 ALA A N 1
ATOM 610 C CA . ALA A 1 81 ? 2.371 -10.120 8.654 1.00 82.69 81 ALA A CA 1
ATOM 611 C C . ALA A 1 81 ? 2.456 -10.910 7.343 1.00 82.69 81 ALA A C 1
ATOM 613 O O . ALA A 1 81 ? 1.448 -11.351 6.798 1.00 82.69 81 ALA A O 1
ATOM 614 N N . GLY A 1 82 ? 3.668 -11.103 6.830 1.00 82.06 82 GLY A N 1
ATOM 615 C CA . GLY A 1 82 ? 3.867 -11.867 5.607 1.00 82.06 82 GLY A CA 1
ATOM 616 C C . GLY A 1 82 ? 5.230 -11.636 4.961 1.00 82.06 82 GLY A C 1
ATOM 617 O O . GLY A 1 82 ? 5.974 -10.734 5.366 1.00 82.06 82 GLY A O 1
ATOM 618 N N . PRO A 1 83 ? 5.575 -12.461 3.961 1.00 80.00 83 PRO A N 1
ATOM 619 C CA . PRO A 1 83 ? 6.807 -12.310 3.204 1.00 80.00 83 PRO A CA 1
ATOM 620 C C . PRO A 1 83 ? 6.820 -10.967 2.467 1.00 80.00 83 PRO A C 1
ATOM 622 O O . PRO A 1 83 ? 5.843 -10.568 1.835 1.00 80.00 83 PRO A O 1
ATOM 625 N N . ARG A 1 84 ? 7.954 -10.266 2.544 1.00 80.00 84 ARG A N 1
ATOM 626 C CA . ARG A 1 84 ? 8.180 -9.006 1.828 1.00 80.00 84 ARG A CA 1
ATOM 627 C C . ARG A 1 84 ? 8.924 -9.271 0.528 1.00 80.00 84 ARG A C 1
ATOM 629 O O . ARG A 1 84 ? 9.775 -10.157 0.469 1.00 80.00 84 ARG A O 1
ATOM 636 N N . ALA A 1 85 ? 8.623 -8.478 -0.497 1.00 79.94 85 ALA A N 1
ATOM 637 C CA . ALA A 1 85 ? 9.388 -8.501 -1.736 1.00 79.94 85 ALA A CA 1
ATOM 638 C C . ALA A 1 85 ? 10.864 -8.167 -1.463 1.00 79.94 85 ALA A C 1
ATOM 640 O O . ALA A 1 85 ? 11.177 -7.338 -0.604 1.00 79.94 85 ALA A O 1
ATOM 641 N N . ALA A 1 86 ? 11.767 -8.822 -2.194 1.00 81.00 86 ALA A N 1
ATOM 642 C CA . ALA A 1 86 ? 13.193 -8.544 -2.102 1.00 81.00 86 ALA A CA 1
ATOM 643 C C . ALA A 1 86 ? 13.500 -7.105 -2.544 1.00 81.00 86 ALA A C 1
ATOM 645 O O . ALA A 1 86 ? 12.867 -6.576 -3.461 1.00 81.00 86 ALA A O 1
ATOM 646 N N . ALA A 1 87 ? 14.500 -6.490 -1.907 1.00 76.81 87 ALA A N 1
ATOM 647 C CA . ALA A 1 87 ? 14.947 -5.153 -2.269 1.00 76.81 87 ALA A CA 1
ATOM 648 C C . ALA A 1 87 ? 15.465 -5.144 -3.722 1.00 76.81 87 ALA A C 1
ATOM 650 O O . ALA A 1 87 ? 16.274 -6.005 -4.087 1.00 76.81 87 ALA A O 1
ATOM 651 N N . PRO A 1 88 ? 15.041 -4.189 -4.567 1.00 80.62 88 PRO A N 1
ATOM 652 C CA . PRO A 1 88 ? 15.522 -4.124 -5.940 1.00 80.62 88 PRO A CA 1
ATOM 653 C C . PRO A 1 88 ? 17.017 -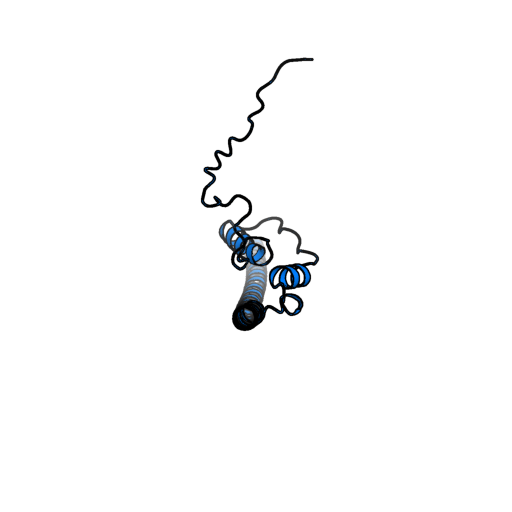3.778 -5.980 1.00 80.62 88 PRO A C 1
ATOM 655 O O . PRO A 1 88 ? 17.480 -2.912 -5.241 1.00 80.62 88 PRO A O 1
ATOM 658 N N . ALA A 1 89 ? 17.770 -4.409 -6.887 1.00 79.44 89 ALA A N 1
ATOM 659 C CA . ALA A 1 89 ? 19.229 -4.275 -6.934 1.00 79.44 89 ALA A CA 1
ATOM 660 C C . ALA A 1 89 ? 19.715 -2.848 -7.247 1.00 79.44 89 ALA A C 1
ATOM 662 O O . ALA A 1 89 ? 20.738 -2.411 -6.722 1.00 79.44 89 ALA A O 1
ATOM 663 N N . ARG A 1 90 ? 19.013 -2.121 -8.128 1.00 84.25 90 ARG A N 1
ATOM 664 C CA . ARG A 1 90 ? 19.347 -0.740 -8.508 1.00 84.25 90 ARG A CA 1
ATOM 665 C C . ARG A 1 90 ? 18.078 0.036 -8.829 1.00 84.25 90 ARG A C 1
ATOM 667 O O . ARG A 1 90 ? 17.356 -0.309 -9.759 1.00 84.25 90 ARG A O 1
ATOM 674 N N . LEU A 1 91 ? 17.839 1.105 -8.082 1.00 85.06 91 LEU A N 1
ATOM 675 C CA . LEU A 1 91 ? 16.767 2.062 -8.330 1.00 85.06 91 LEU A CA 1
ATOM 676 C C . LEU A 1 91 ? 17.354 3.460 -8.504 1.00 85.06 91 LEU A C 1
ATOM 678 O O . LEU A 1 91 ? 18.371 3.807 -7.902 1.00 85.06 91 LEU A O 1
ATOM 682 N N . SER A 1 92 ? 16.685 4.281 -9.313 1.00 89.69 92 SER A N 1
ATOM 683 C CA . SER A 1 92 ? 16.951 5.718 -9.334 1.00 89.69 92 SER A CA 1
ATOM 684 C C . SER A 1 92 ? 16.599 6.338 -7.975 1.00 89.69 92 SER A C 1
ATOM 686 O O . SER A 1 92 ? 15.801 5.788 -7.212 1.00 89.69 92 SER A O 1
ATOM 688 N N . ARG A 1 93 ? 17.163 7.511 -7.658 1.00 88.88 93 ARG A N 1
ATOM 689 C CA . ARG A 1 93 ? 16.862 8.207 -6.391 1.00 88.88 93 ARG A CA 1
ATOM 690 C C . ARG A 1 93 ? 15.353 8.442 -6.177 1.00 88.88 93 ARG A C 1
ATOM 692 O O . ARG A 1 93 ? 14.884 8.121 -5.087 1.00 88.88 93 ARG A O 1
ATOM 699 N N . PRO A 1 94 ? 14.576 8.914 -7.175 1.00 88.50 94 PRO A N 1
ATOM 700 C CA . PRO A 1 94 ? 13.124 9.037 -7.027 1.00 88.50 94 PRO A CA 1
ATOM 701 C C . PRO A 1 94 ? 12.423 7.699 -6.768 1.00 88.50 94 PRO A C 1
ATOM 703 O O . PRO A 1 94 ? 11.523 7.625 -5.936 1.00 88.50 94 PRO A O 1
ATOM 706 N N . ALA A 1 95 ? 12.856 6.622 -7.430 1.00 87.06 95 ALA A N 1
ATOM 707 C CA . ALA A 1 95 ? 12.261 5.303 -7.230 1.00 87.06 95 ALA A CA 1
ATOM 708 C C . ALA A 1 95 ? 12.533 4.755 -5.818 1.00 87.06 95 ALA A C 1
ATOM 710 O O . ALA A 1 95 ? 11.639 4.171 -5.216 1.00 87.06 95 ALA A O 1
ATOM 711 N N . LEU A 1 96 ? 13.715 5.015 -5.246 1.00 88.06 96 LEU A N 1
ATOM 712 C CA . LEU A 1 96 ? 14.010 4.687 -3.845 1.00 88.06 96 LEU A CA 1
ATOM 713 C C . LEU A 1 96 ? 13.117 5.452 -2.861 1.00 88.06 96 LEU A C 1
ATOM 715 O O . LEU A 1 96 ? 12.704 4.896 -1.847 1.00 88.06 96 LEU A O 1
ATOM 719 N N . GLN A 1 97 ? 12.830 6.729 -3.126 1.00 88.06 97 GLN A N 1
ATOM 720 C CA . GLN A 1 97 ? 11.933 7.513 -2.272 1.00 88.06 97 GLN A CA 1
ATOM 721 C C . GLN A 1 97 ? 10.502 6.967 -2.311 1.00 88.06 97 GLN A C 1
ATOM 723 O O . GLN A 1 97 ? 9.882 6.817 -1.259 1.00 88.06 97 GLN A O 1
ATOM 728 N N . ALA A 1 98 ? 10.004 6.617 -3.499 1.00 88.31 98 ALA A N 1
ATOM 729 C CA . ALA A 1 98 ? 8.690 6.001 -3.655 1.00 88.31 98 ALA A CA 1
ATOM 730 C C . ALA A 1 98 ? 8.604 4.631 -2.958 1.00 88.31 98 ALA A C 1
ATOM 732 O O . ALA A 1 98 ? 7.636 4.368 -2.248 1.00 88.31 98 ALA A O 1
ATOM 733 N N . ASP A 1 99 ? 9.630 3.788 -3.101 1.00 88.25 99 ASP A N 1
ATOM 734 C CA . ASP A 1 99 ? 9.709 2.481 -2.438 1.00 88.25 99 ASP A CA 1
ATOM 735 C C . ASP A 1 99 ? 9.661 2.614 -0.908 1.00 88.25 99 ASP A C 1
ATOM 737 O O . ASP A 1 99 ? 8.846 1.977 -0.241 1.00 88.25 99 ASP A O 1
ATOM 741 N N . ARG A 1 100 ? 10.445 3.540 -0.343 1.00 86.69 100 ARG A N 1
ATOM 742 C CA . ARG A 1 100 ? 10.415 3.834 1.099 1.00 86.69 100 ARG A CA 1
ATOM 743 C C . ARG A 1 100 ? 9.037 4.282 1.576 1.00 86.69 100 ARG A C 1
ATOM 745 O O . ARG A 1 100 ? 8.599 3.845 2.639 1.00 86.69 100 ARG A O 1
ATOM 752 N N . LEU A 1 101 ? 8.351 5.130 0.807 1.00 86.94 101 LEU A N 1
ATOM 753 C CA . LEU A 1 101 ? 6.991 5.552 1.136 1.00 86.94 101 LEU A CA 1
ATOM 754 C C . LEU A 1 101 ? 6.031 4.355 1.139 1.00 86.94 101 LEU A C 1
ATOM 756 O O . LEU A 1 101 ? 5.270 4.194 2.090 1.00 86.94 101 LEU A O 1
ATOM 760 N N . LEU A 1 102 ? 6.106 3.481 0.132 1.00 87.75 102 LEU A N 1
ATOM 761 C CA . LEU A 1 102 ? 5.267 2.283 0.056 1.00 87.75 102 LEU A CA 1
ATOM 762 C C . LEU A 1 102 ? 5.514 1.329 1.233 1.00 87.75 102 LEU A C 1
ATOM 764 O O . LEU A 1 102 ? 4.570 0.877 1.878 1.00 87.75 102 LEU A O 1
ATOM 768 N N . LEU A 1 103 ? 6.779 1.078 1.575 1.00 86.50 103 LEU A N 1
ATOM 769 C CA . LEU A 1 103 ? 7.148 0.232 2.712 1.00 86.50 103 LEU A CA 1
ATOM 770 C C . LEU A 1 103 ? 6.743 0.834 4.065 1.00 86.50 103 LEU A C 1
ATOM 772 O O . LEU A 1 103 ? 6.505 0.093 5.026 1.00 86.50 103 LEU A O 1
ATOM 776 N N . SER A 1 104 ? 6.616 2.162 4.153 1.00 85.62 104 SER A N 1
ATOM 777 C CA . SER A 1 104 ? 6.147 2.825 5.372 1.00 85.62 104 SER A CA 1
ATOM 778 C C . SER A 1 104 ? 4.704 2.444 5.724 1.00 85.62 104 SER A C 1
ATOM 780 O O . SER A 1 104 ? 4.373 2.362 6.903 1.00 85.62 104 SER A O 1
ATOM 782 N N . PHE A 1 105 ? 3.858 2.105 4.743 1.00 82.62 105 PHE A N 1
ATOM 783 C CA . PHE A 1 105 ? 2.494 1.632 5.011 1.00 82.62 105 PHE A CA 1
ATOM 784 C C . PHE A 1 105 ? 2.471 0.293 5.764 1.00 82.62 105 PHE A C 1
ATOM 786 O O . PHE A 1 105 ? 1.566 0.039 6.561 1.00 82.62 105 PHE A O 1
ATOM 793 N N . LEU A 1 106 ? 3.495 -0.540 5.572 1.00 82.62 106 LEU A N 1
ATOM 794 C CA . LEU A 1 106 ? 3.610 -1.868 6.183 1.00 82.62 106 LEU A CA 1
ATOM 795 C C . LEU A 1 106 ? 4.352 -1.850 7.528 1.00 82.62 106 LEU A C 1
ATOM 797 O O . LEU A 1 106 ? 4.397 -2.862 8.230 1.00 82.62 106 LEU A O 1
ATOM 801 N N . SER A 1 107 ? 4.986 -0.729 7.871 1.00 76.69 107 SER A N 1
ATOM 802 C CA . SER A 1 107 ? 5.904 -0.647 9.005 1.00 76.69 107 SER A CA 1
ATOM 803 C C . SER A 1 107 ? 5.221 -0.105 10.266 1.00 76.69 107 SER A C 1
ATOM 805 O O . SER A 1 107 ? 4.429 0.836 10.179 1.00 76.69 107 SER A O 1
ATOM 807 N N . PRO A 1 108 ? 5.551 -0.654 11.451 1.00 68.88 108 PRO A N 1
ATOM 808 C CA . PRO A 1 108 ? 5.252 -0.028 12.733 1.00 68.88 108 PRO A CA 1
ATOM 809 C C . PRO A 1 108 ? 5.679 1.445 12.789 1.00 68.88 108 PRO A C 1
ATOM 811 O O . PRO A 1 108 ? 6.820 1.754 12.457 1.00 68.88 108 PRO A O 1
ATOM 814 N N . GLY A 1 109 ? 4.786 2.334 13.221 1.00 68.50 109 GLY A N 1
ATOM 815 C CA . GLY A 1 109 ? 5.025 3.784 13.304 1.00 68.50 109 GLY A CA 1
ATOM 816 C C . GLY A 1 109 ? 5.222 4.492 11.953 1.00 68.50 109 GLY A C 1
ATOM 817 O O . GLY A 1 109 ? 5.779 5.586 11.911 1.00 68.50 109 GLY A O 1
ATOM 818 N N . GLY A 1 110 ? 4.845 3.849 10.840 1.00 76.06 110 GLY A N 1
ATOM 819 C CA . GLY A 1 110 ? 4.865 4.446 9.503 1.00 76.06 110 GLY A CA 1
ATOM 820 C C . GLY A 1 110 ? 3.617 5.281 9.195 1.00 76.06 110 GLY A C 1
ATOM 821 O O . GLY A 1 110 ? 2.801 5.536 10.072 1.00 76.06 110 GLY A O 1
ATOM 822 N N . ALA A 1 111 ? 3.429 5.673 7.929 1.00 74.94 111 ALA A N 1
ATOM 823 C CA . ALA A 1 111 ? 2.462 6.704 7.515 1.00 74.94 111 ALA A CA 1
ATOM 824 C C . ALA A 1 111 ? 0.997 6.488 7.948 1.00 74.94 111 ALA A C 1
ATOM 826 O O . ALA A 1 111 ? 0.225 7.440 7.974 1.00 74.94 111 ALA A O 1
ATOM 827 N N . LEU A 1 112 ? 0.605 5.251 8.264 1.00 71.38 112 LEU A N 1
ATOM 828 C CA . LEU A 1 112 ? -0.750 4.928 8.722 1.00 71.38 112 LEU A CA 1
ATOM 829 C C . LEU A 1 112 ? -0.790 4.342 10.130 1.00 71.38 112 LEU A C 1
ATOM 831 O O . LEU A 1 112 ? -1.864 3.961 10.586 1.00 71.38 112 LEU A O 1
ATOM 835 N N . ASP A 1 113 ? 0.352 4.110 10.769 1.00 67.88 113 ASP A N 1
ATOM 836 C CA . ASP A 1 113 ? 0.363 3.568 12.123 1.00 67.88 113 ASP A CA 1
ATOM 837 C C . ASP A 1 113 ? 0.219 4.737 13.106 1.00 67.88 113 ASP A C 1
ATOM 839 O O . ASP A 1 113 ? 1.046 5.645 13.070 1.00 67.88 113 ASP A O 1
ATOM 843 N N . PRO A 1 114 ? -0.804 4.742 13.978 1.00 64.50 114 PRO A N 1
ATOM 844 C CA . PRO A 1 114 ? -0.997 5.821 14.944 1.00 64.50 114 PRO A CA 1
ATOM 845 C C . PRO A 1 114 ? 0.111 5.881 16.003 1.00 64.50 114 PRO A C 1
ATOM 847 O O . PRO A 1 114 ? 0.179 6.838 16.772 1.00 64.50 114 PRO A O 1
ATOM 850 N N . ARG A 1 115 ? 0.968 4.857 16.091 1.00 66.94 115 ARG A N 1
ATOM 851 C CA . ARG A 1 115 ? 2.109 4.872 17.003 1.00 66.94 115 ARG A CA 1
ATOM 852 C C . ARG A 1 115 ? 3.164 5.875 16.531 1.00 66.94 115 ARG A C 1
ATOM 854 O O . ARG A 1 115 ? 3.404 5.989 15.330 1.00 66.94 115 ARG A O 1
ATOM 861 N N . PRO A 1 116 ? 3.870 6.529 17.466 1.00 61.88 116 PRO A N 1
ATOM 862 C CA . PRO A 1 116 ? 5.049 7.302 17.118 1.00 61.88 116 PRO A CA 1
ATOM 863 C C . PRO A 1 116 ? 6.048 6.433 16.345 1.00 61.88 116 PRO A C 1
ATOM 865 O O . PRO A 1 116 ? 6.208 5.241 16.640 1.00 61.88 116 PRO A O 1
ATOM 868 N N . ALA A 1 117 ? 6.746 7.035 15.381 1.00 63.28 117 ALA A N 1
ATOM 869 C CA . ALA A 1 117 ? 7.880 6.385 14.737 1.00 63.28 117 ALA A CA 1
ATOM 870 C C . ALA A 1 117 ? 8.893 5.927 15.801 1.00 63.28 117 ALA A C 1
ATOM 872 O O . ALA A 1 117 ? 9.053 6.571 16.840 1.00 63.28 117 ALA A O 1
ATOM 873 N N . LEU A 1 118 ? 9.589 4.813 15.557 1.00 58.41 118 LEU A N 1
ATOM 874 C CA . LEU A 1 118 ? 10.609 4.322 16.484 1.00 58.41 118 LEU A CA 1
ATOM 875 C C . LEU A 1 118 ? 11.702 5.401 16.647 1.00 58.41 118 LEU A C 1
ATOM 877 O O . LEU A 1 118 ? 12.403 5.711 15.687 1.00 58.41 118 LEU A O 1
ATOM 881 N N . GLY A 1 119 ? 11.814 5.997 17.840 1.00 62.78 119 GLY A N 1
ATOM 882 C CA . GLY A 1 119 ? 12.724 7.120 18.113 1.00 62.78 119 GLY A CA 1
ATOM 883 C C . GLY A 1 119 ? 12.122 8.522 17.944 1.00 62.78 119 GLY A C 1
ATOM 884 O O . GLY A 1 119 ? 12.852 9.505 18.068 1.00 62.78 119 GLY A O 1
ATOM 885 N N . ALA A 1 120 ? 10.814 8.645 17.689 1.00 57.47 120 ALA A N 1
ATOM 886 C CA . ALA A 1 120 ? 10.123 9.928 17.769 1.00 57.47 120 ALA A CA 1
ATOM 887 C C . ALA A 1 120 ? 10.248 10.502 19.194 1.00 57.47 120 ALA A C 1
ATOM 889 O O . ALA A 1 120 ? 10.155 9.736 20.161 1.00 57.47 120 ALA A O 1
ATOM 890 N N . PRO A 1 121 ? 10.455 11.824 19.349 1.00 56.53 121 PRO A N 1
ATOM 891 C CA . PRO A 1 121 ? 10.466 12.450 20.661 1.00 56.53 121 PRO A CA 1
ATOM 892 C C . PRO A 1 121 ? 9.135 12.156 21.353 1.00 56.53 121 PRO A C 1
ATOM 894 O O . PRO A 1 121 ? 8.078 12.533 20.852 1.00 56.53 121 PRO A O 1
ATOM 897 N N . VAL A 1 122 ? 9.180 11.449 22.478 1.00 60.06 122 VAL A N 1
ATOM 898 C CA . VAL A 1 122 ? 8.025 11.369 23.370 1.00 60.06 122 VAL A CA 1
ATOM 899 C C . VAL A 1 122 ? 7.966 12.688 24.131 1.00 60.06 122 VAL A C 1
ATOM 901 O O . VAL A 1 122 ? 8.993 13.138 24.654 1.00 60.06 122 VAL A O 1
ATOM 904 N N . ASP A 1 123 ? 6.799 13.334 24.156 1.00 45.44 123 ASP A N 1
ATOM 905 C CA . ASP A 1 123 ? 6.609 14.561 24.929 1.00 45.44 123 ASP A CA 1
ATOM 906 C C . ASP A 1 123 ? 7.067 14.317 26.373 1.00 45.44 123 ASP A C 1
ATOM 908 O O . ASP A 1 123 ? 6.567 13.434 27.068 1.00 45.44 123 ASP A O 1
ATOM 912 N N . GLY A 1 124 ? 8.096 15.060 26.790 1.00 54.97 124 GLY A N 1
ATOM 913 C CA . GLY A 1 124 ? 8.719 14.948 28.111 1.00 54.97 124 GLY A CA 1
ATOM 914 C C . GLY A 1 124 ? 10.125 14.334 28.151 1.00 54.97 124 GLY A C 1
ATOM 915 O O . GLY A 1 124 ? 10.819 14.533 29.145 1.00 54.97 124 GLY A O 1
ATOM 916 N N . VAL A 1 125 ? 10.618 13.676 27.091 1.00 49.84 125 VAL A N 1
ATOM 917 C CA . VAL A 1 125 ? 12.001 13.153 27.055 1.00 49.84 125 VAL A CA 1
ATOM 918 C C . VAL A 1 125 ? 12.783 13.805 25.919 1.00 49.84 125 VAL A C 1
ATOM 920 O O . VAL A 1 125 ? 12.697 13.410 24.757 1.00 49.84 125 VAL A O 1
ATOM 923 N N . LYS A 1 126 ? 13.616 14.797 26.264 1.00 45.84 126 LYS A N 1
ATOM 924 C CA . LYS A 1 126 ? 14.668 15.313 25.373 1.00 45.84 126 LYS A CA 1
ATOM 925 C C . LYS A 1 126 ? 15.712 14.213 25.160 1.00 45.84 126 LYS A C 1
ATOM 927 O O . LYS A 1 126 ? 16.730 14.169 25.845 1.00 45.84 126 LYS A O 1
ATOM 932 N N . SER A 1 127 ? 15.447 13.307 24.225 1.00 49.88 127 SER A N 1
ATOM 933 C CA . SER A 1 127 ? 16.385 12.274 23.799 1.00 49.88 127 SER A CA 1
ATOM 934 C C . SER A 1 127 ? 17.614 12.930 23.157 1.00 49.88 127 SER A C 1
ATOM 936 O O . SER A 1 127 ? 17.641 13.208 21.958 1.00 49.88 127 SER A O 1
ATOM 938 N N . LYS A 1 128 ? 18.662 13.165 23.955 1.00 46.28 128 LYS A N 1
ATOM 939 C CA . LYS A 1 128 ? 20.035 13.241 23.447 1.00 46.28 128 LYS A CA 1
ATOM 940 C C . LYS A 1 128 ? 20.460 11.817 23.098 1.00 46.28 128 LYS A C 1
ATOM 942 O O . LYS A 1 128 ? 21.095 11.143 23.903 1.00 46.28 128 LYS A O 1
ATOM 947 N N . PHE A 1 129 ? 20.100 11.352 21.906 1.00 50.81 129 PHE A N 1
ATOM 948 C CA . PHE A 1 129 ? 20.780 10.197 21.337 1.00 50.81 129 PHE A CA 1
ATOM 949 C C . PHE A 1 129 ? 22.185 10.654 20.933 1.00 50.81 129 PHE A C 1
ATOM 951 O O . PHE A 1 129 ? 22.378 11.255 19.879 1.00 50.81 129 PHE A O 1
ATOM 958 N N . ILE A 1 130 ? 23.152 10.444 21.825 1.00 44.94 130 ILE A N 1
ATOM 959 C CA . ILE A 1 130 ? 24.572 10.523 21.494 1.00 44.94 130 ILE A CA 1
ATOM 960 C C . ILE A 1 130 ? 24.942 9.120 21.005 1.00 44.94 130 ILE A C 1
ATOM 962 O O . ILE A 1 130 ? 24.873 8.185 21.807 1.00 44.94 130 ILE A O 1
ATOM 966 N N . PRO A 1 131 ? 25.298 8.920 19.723 1.00 40.44 131 PRO A N 1
ATOM 967 C CA . PRO A 1 131 ? 25.874 7.652 19.316 1.00 40.44 131 PRO A CA 1
ATOM 968 C C . PRO A 1 131 ? 27.167 7.471 20.110 1.00 40.44 131 PRO A C 1
ATOM 970 O O . PRO A 1 131 ? 28.018 8.362 20.122 1.00 40.44 131 PRO A O 1
ATOM 973 N N . ALA A 1 132 ? 27.298 6.338 20.800 1.00 40.03 132 ALA A N 1
ATOM 974 C CA . ALA A 1 132 ? 28.562 5.925 21.384 1.00 40.03 132 ALA A CA 1
ATOM 975 C C . ALA A 1 132 ? 29.570 5.761 20.238 1.00 40.03 132 ALA A C 1
ATOM 977 O O . ALA A 1 132 ? 29.628 4.729 19.576 1.00 40.03 132 ALA A O 1
ATOM 978 N N . ILE A 1 133 ? 30.328 6.822 19.968 1.00 42.78 133 ILE A N 1
ATOM 979 C CA . ILE A 1 133 ? 31.620 6.709 19.314 1.00 42.78 133 ILE A CA 1
ATOM 980 C C . ILE A 1 133 ? 32.456 5.914 20.310 1.00 42.78 133 ILE A C 1
ATOM 982 O O . ILE A 1 133 ? 32.769 6.414 21.386 1.00 42.78 133 ILE A O 1
ATOM 986 N N . THR A 1 134 ? 32.766 4.665 19.993 1.00 42.19 134 THR A N 1
ATOM 987 C CA . THR A 1 134 ? 33.914 3.982 20.578 1.00 42.19 134 THR A CA 1
ATOM 988 C C . THR A 1 134 ? 35.148 4.523 19.857 1.00 42.19 134 THR A C 1
ATOM 990 O O . THR A 1 134 ? 35.375 4.151 18.705 1.00 42.19 134 THR A O 1
ATOM 993 N N . PRO A 1 135 ? 35.964 5.410 20.454 1.00 44.75 135 PRO A N 1
ATOM 994 C CA . PRO A 1 135 ? 37.369 5.425 20.105 1.00 44.75 135 PRO A CA 1
ATOM 995 C C . PRO A 1 135 ? 37.991 4.216 20.810 1.00 44.75 135 PRO A C 1
ATOM 997 O O . PRO A 1 135 ? 37.611 3.918 21.935 1.00 44.75 135 PRO A O 1
ATOM 1000 N N . PHE A 1 136 ? 38.879 3.490 20.146 1.00 38.12 136 PHE A N 1
ATOM 1001 C CA . PHE A 1 136 ? 40.124 2.966 20.721 1.00 38.12 136 PHE A CA 1
ATOM 1002 C C . PHE A 1 136 ? 40.762 2.037 19.685 1.00 38.12 136 PHE A C 1
ATOM 1004 O O . PHE A 1 136 ? 40.410 0.867 19.551 1.00 38.12 136 PHE A O 1
ATOM 1011 N N . GLY A 1 137 ? 41.708 2.601 18.933 1.00 43.97 137 GLY A N 1
ATOM 1012 C CA . GLY A 1 137 ? 42.898 1.840 18.584 1.00 43.97 137 GLY A CA 1
ATOM 1013 C C . GLY A 1 137 ? 43.748 1.615 19.840 1.00 43.97 137 GLY A C 1
ATOM 1014 O O . GLY A 1 137 ? 43.556 2.296 20.842 1.00 43.97 137 GLY A O 1
ATOM 1015 N N . GLU A 1 138 ? 44.691 0.681 19.725 1.00 41.81 138 GLU A N 1
ATOM 1016 C CA . GLU A 1 138 ? 45.639 0.176 20.736 1.00 41.81 138 GLU A CA 1
ATOM 1017 C C . GLU A 1 138 ? 45.137 -0.944 21.664 1.00 41.81 138 GLU A C 1
ATOM 1019 O O . GLU A 1 138 ? 44.716 -0.722 22.801 1.00 41.81 138 GLU A O 1
ATOM 1024 N N . ARG A 1 139 ? 45.331 -2.194 21.215 1.00 40.91 139 ARG A N 1
ATOM 1025 C CA . ARG A 1 139 ? 46.422 -3.066 21.708 1.00 40.91 139 ARG A CA 1
ATOM 1026 C C . ARG A 1 139 ? 46.412 -4.434 21.006 1.00 40.91 139 ARG A C 1
ATOM 1028 O O . ARG A 1 139 ? 45.367 -5.076 20.975 1.00 40.91 139 ARG A O 1
ATOM 1035 N N . GLY A 1 140 ? 47.586 -4.883 20.548 1.00 38.25 140 GLY A N 1
ATOM 1036 C CA . GLY A 1 140 ? 47.870 -6.268 20.143 1.00 38.25 140 GLY A CA 1
ATOM 1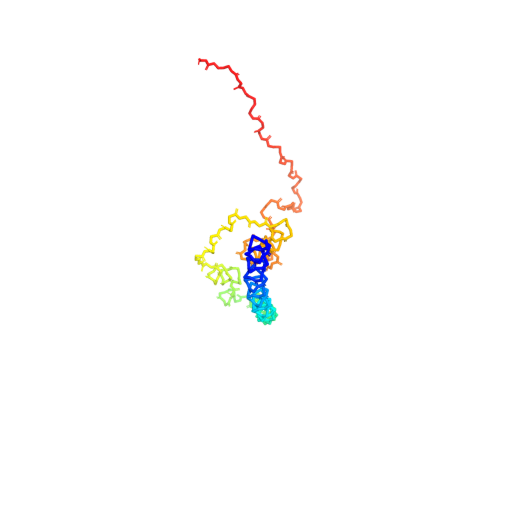037 C C . GLY A 1 140 ? 48.470 -6.389 18.759 1.00 38.25 140 GLY A C 1
ATOM 1038 O O . GLY A 1 140 ? 47.697 -6.743 17.847 1.00 38.25 140 GLY A O 1
#